Protein AF-A0A355EYR4-F1 (afdb_monomer_lite)

Secondary structure (DSSP, 8-state):
--HHHHHHHHHHHHHHHHHHHHHHHHHHHHHHHHHHHHHHHHTT-HHHHHHHHHHHHHHHHHTT--HHHHHHHHHHHHHHHTT---HHHHHHHHHHHHHHTT-TTPPP-SSS-S-------

Structure (mmCIF, N/CA/C/O backbone):
data_AF-A0A355EYR4-F1
#
_entry.id   AF-A0A355EYR4-F1
#
loop_
_atom_site.group_PDB
_atom_site.id
_atom_site.type_symbol
_atom_site.label_atom_id
_atom_site.label_alt_id
_atom_site.label_comp_id
_atom_site.label_asym_id
_atom_site.label_entity_id
_atom_site.label_seq_id
_atom_site.pdbx_PDB_ins_code
_atom_site.Cartn_x
_atom_site.Cartn_y
_atom_site.Cartn_z
_atom_site.occupancy
_atom_site.B_iso_or_equiv
_atom_site.auth_seq_id
_atom_site.auth_comp_id
_atom_site.auth_asym_id
_atom_site.auth_atom_id
_atom_site.pdbx_PDB_model_num
ATOM 1 N N . MET A 1 1 ? 29.476 -10.188 -37.127 1.00 49.66 1 MET A N 1
ATOM 2 C CA . MET A 1 1 ? 28.074 -9.774 -36.881 1.00 49.66 1 MET A CA 1
ATOM 3 C C . MET A 1 1 ? 27.696 -10.024 -35.410 1.00 49.66 1 MET A C 1
ATOM 5 O O . MET A 1 1 ? 26.865 -10.876 -35.141 1.00 49.66 1 MET A O 1
ATOM 9 N N . ALA A 1 2 ? 28.332 -9.337 -34.447 1.00 58.78 2 ALA A N 1
ATOM 10 C CA . ALA A 1 2 ? 28.095 -9.543 -33.001 1.00 58.78 2 ALA A CA 1
ATOM 11 C C . ALA A 1 2 ? 27.621 -8.276 -32.254 1.00 58.78 2 ALA A C 1
ATOM 13 O O . ALA A 1 2 ? 27.168 -8.368 -31.119 1.00 58.78 2 ALA A O 1
ATOM 14 N N . GLN A 1 3 ? 27.675 -7.103 -32.895 1.00 59.00 3 GLN A N 1
ATOM 15 C CA . GLN A 1 3 ? 27.330 -5.817 -32.274 1.00 59.00 3 GLN A CA 1
ATOM 16 C C . GLN A 1 3 ? 25.820 -5.593 -32.081 1.00 59.00 3 GLN A C 1
ATOM 18 O O . GLN A 1 3 ? 25.442 -4.859 -31.179 1.00 59.00 3 GLN A O 1
ATOM 23 N N . GLY A 1 4 ? 24.952 -6.250 -32.862 1.00 70.31 4 GLY A N 1
ATOM 24 C CA . GLY A 1 4 ? 23.495 -6.072 -32.744 1.00 70.31 4 GLY A CA 1
ATOM 25 C C . GLY A 1 4 ? 22.895 -6.643 -31.452 1.00 70.31 4 GLY A C 1
ATOM 26 O O . GLY A 1 4 ? 22.079 -5.988 -30.819 1.00 70.31 4 GLY A O 1
ATOM 27 N N . LYS A 1 5 ? 23.355 -7.822 -31.008 1.00 70.31 5 LYS A N 1
ATOM 28 C CA . LYS A 1 5 ? 22.815 -8.505 -29.814 1.00 70.31 5 LYS A CA 1
ATOM 29 C C . LYS A 1 5 ? 23.206 -7.836 -28.495 1.00 70.31 5 LYS A C 1
ATOM 31 O O . LYS A 1 5 ? 22.480 -7.936 -27.516 1.00 70.31 5 LYS A O 1
ATOM 36 N N . LEU A 1 6 ? 24.367 -7.179 -28.467 1.00 75.00 6 LEU A N 1
ATOM 37 C CA . LEU A 1 6 ? 24.834 -6.450 -27.288 1.00 75.00 6 LEU A CA 1
ATOM 38 C C . LEU A 1 6 ? 24.035 -5.162 -27.071 1.00 75.00 6 LEU A C 1
ATOM 40 O O . LEU A 1 6 ? 23.720 -4.846 -25.933 1.00 75.00 6 LEU A O 1
ATOM 44 N N . GLY A 1 7 ? 23.677 -4.449 -28.145 1.00 78.00 7 GLY A N 1
ATOM 45 C CA . GLY A 1 7 ? 22.838 -3.252 -28.043 1.00 78.00 7 GLY A CA 1
ATOM 46 C C . GLY A 1 7 ? 21.426 -3.559 -27.537 1.00 78.00 7 GLY A C 1
ATOM 47 O O . GLY A 1 7 ? 20.923 -2.848 -26.675 1.00 78.00 7 GLY A O 1
ATOM 48 N N . GLU A 1 8 ? 20.825 -4.649 -28.020 1.00 78.88 8 GLU A N 1
ATOM 49 C CA . GLU A 1 8 ? 19.500 -5.114 -27.581 1.00 78.88 8 GLU A CA 1
ATOM 50 C C . GLU A 1 8 ? 19.501 -5.515 -26.095 1.00 78.88 8 GLU A C 1
ATOM 52 O O . GLU A 1 8 ? 18.693 -5.014 -25.321 1.00 78.88 8 GLU A O 1
ATOM 57 N N . ALA A 1 9 ? 20.494 -6.298 -25.656 1.00 83.06 9 ALA A N 1
ATOM 58 C CA . ALA A 1 9 ? 20.615 -6.700 -24.254 1.00 83.06 9 ALA A CA 1
ATOM 59 C C . ALA A 1 9 ? 20.823 -5.517 -23.288 1.00 83.06 9 ALA A C 1
ATOM 61 O O . ALA A 1 9 ? 20.341 -5.560 -22.158 1.00 83.06 9 ALA A O 1
ATOM 62 N N . VAL A 1 10 ? 21.547 -4.471 -23.706 1.00 86.44 10 VAL A N 1
ATOM 63 C CA . VAL A 1 10 ? 21.736 -3.260 -22.889 1.00 86.44 10 VAL A CA 1
ATOM 64 C C . VAL A 1 10 ? 20.424 -2.493 -22.749 1.00 86.44 10 VAL A C 1
ATOM 66 O O . VAL A 1 10 ? 20.074 -2.123 -21.632 1.00 86.44 10 VAL A O 1
ATOM 69 N N . ALA A 1 11 ? 19.676 -2.312 -23.841 1.00 84.56 11 ALA A N 1
ATOM 70 C CA . ALA A 1 11 ? 18.385 -1.629 -23.803 1.00 84.56 11 ALA A CA 1
ATOM 71 C C . ALA A 1 11 ? 17.369 -2.366 -22.911 1.00 84.56 11 ALA A C 1
ATOM 73 O O . ALA A 1 11 ? 16.670 -1.734 -22.118 1.00 84.56 11 ALA A O 1
ATOM 74 N N . ASP A 1 12 ? 17.341 -3.700 -22.980 1.00 82.81 12 ASP A N 1
ATOM 75 C CA . ASP A 1 12 ? 16.498 -4.522 -22.108 1.00 82.81 12 ASP A CA 1
ATOM 76 C C . ASP A 1 12 ? 16.904 -4.383 -20.633 1.00 82.81 12 ASP A C 1
ATOM 78 O O . ASP A 1 12 ? 16.047 -4.226 -19.761 1.00 82.81 12 ASP A O 1
ATOM 82 N N . LEU A 1 13 ? 18.209 -4.388 -20.330 1.00 80.94 13 LEU A N 1
ATOM 83 C CA . LEU A 1 13 ? 18.697 -4.189 -18.962 1.00 80.94 13 LEU A CA 1
ATOM 84 C C . LEU A 1 13 ? 18.362 -2.796 -18.419 1.00 80.94 13 LEU A C 1
ATOM 86 O O . LEU A 1 13 ? 17.994 -2.679 -17.252 1.00 80.94 13 LEU A O 1
ATOM 90 N N . GLU A 1 14 ? 18.492 -1.749 -19.232 1.00 84.25 14 GLU A N 1
ATOM 91 C CA . GLU A 1 14 ? 18.151 -0.377 -18.846 1.00 84.25 14 GLU A CA 1
ATOM 92 C C . GLU A 1 14 ? 16.652 -0.227 -18.570 1.00 84.25 14 GLU A C 1
ATOM 94 O O . GLU A 1 14 ? 16.271 0.394 -17.575 1.00 84.25 14 GLU A O 1
ATOM 99 N N . ALA A 1 15 ? 15.804 -0.849 -19.396 1.00 84.50 15 ALA A N 1
ATOM 100 C CA . ALA A 1 15 ? 14.363 -0.889 -19.173 1.00 84.50 15 ALA A CA 1
ATOM 101 C C . ALA A 1 15 ? 14.028 -1.584 -17.844 1.00 84.50 15 ALA A C 1
ATOM 103 O O . ALA A 1 15 ? 13.324 -1.014 -17.008 1.00 84.50 15 ALA A O 1
ATOM 104 N N . VAL A 1 16 ? 14.608 -2.764 -17.599 1.00 86.62 16 VAL A N 1
ATOM 105 C CA . VAL A 1 16 ? 14.429 -3.503 -16.339 1.00 86.62 16 VAL A CA 1
ATOM 106 C C . VAL A 1 16 ? 14.943 -2.697 -15.141 1.00 86.62 16 VAL A C 1
ATOM 108 O O . VAL A 1 16 ? 14.277 -2.636 -14.110 1.00 86.62 16 VAL A O 1
ATOM 111 N N . ALA A 1 17 ? 16.098 -2.035 -15.253 1.00 79.88 17 ALA A N 1
ATOM 112 C CA . ALA A 1 17 ? 16.649 -1.207 -14.180 1.00 79.88 17 ALA A CA 1
ATOM 113 C C . ALA A 1 17 ? 15.748 -0.003 -13.857 1.00 79.88 17 ALA A C 1
ATOM 115 O O . ALA A 1 17 ? 15.508 0.289 -12.684 1.00 79.88 17 ALA A O 1
ATOM 116 N N . GLY A 1 18 ? 15.211 0.669 -14.880 1.00 83.06 18 GLY A N 1
ATOM 117 C CA . GLY A 1 18 ? 14.259 1.767 -14.706 1.00 83.06 18 GLY A CA 1
ATOM 118 C C . GLY A 1 18 ? 12.960 1.322 -14.029 1.00 83.06 18 GLY A C 1
ATOM 119 O O . GLY A 1 18 ? 12.462 2.005 -13.125 1.00 83.06 18 GLY A O 1
ATOM 120 N N . GLU A 1 19 ? 12.438 0.152 -14.405 1.00 83.25 19 GLU A N 1
ATOM 121 C CA . GLU A 1 19 ? 11.281 -0.458 -13.744 1.00 83.25 19 GLU A CA 1
ATOM 122 C C . GLU A 1 19 ? 11.581 -0.791 -12.277 1.00 83.25 19 GLU A C 1
ATOM 124 O O . GLU A 1 19 ? 10.801 -0.424 -11.400 1.00 83.25 19 GLU A O 1
ATOM 129 N N . LEU A 1 20 ? 12.736 -1.394 -11.977 1.00 80.88 20 LEU A N 1
ATOM 130 C CA . LEU A 1 20 ? 13.146 -1.714 -10.604 1.00 80.88 20 LEU A CA 1
ATOM 131 C C . LEU A 1 20 ? 13.265 -0.470 -9.714 1.00 80.88 20 LEU A C 1
ATOM 133 O O . LEU A 1 20 ? 12.809 -0.494 -8.570 1.00 80.88 20 LEU A O 1
ATOM 137 N N . VAL A 1 21 ? 13.840 0.623 -10.227 1.00 83.94 21 VAL A N 1
ATOM 138 C CA . VAL A 1 21 ? 13.932 1.900 -9.495 1.00 83.94 21 VAL A CA 1
ATOM 139 C C . VAL A 1 21 ? 12.545 2.464 -9.214 1.00 83.94 21 VAL A C 1
ATOM 141 O O . VAL A 1 21 ? 12.265 2.885 -8.093 1.00 83.94 21 VAL A O 1
ATOM 144 N N . THR A 1 22 ? 11.668 2.447 -10.217 1.00 84.81 22 THR A N 1
ATOM 145 C CA . THR A 1 22 ? 10.286 2.904 -10.057 1.00 84.81 22 THR A CA 1
ATOM 146 C C . THR A 1 22 ? 9.599 2.086 -8.966 1.00 84.81 22 THR A C 1
ATOM 148 O O . THR A 1 22 ? 9.138 2.655 -7.983 1.00 84.81 22 THR A O 1
ATOM 151 N N . LEU A 1 23 ? 9.650 0.754 -9.054 1.00 82.56 23 LEU A N 1
ATOM 152 C CA . LEU A 1 23 ? 9.079 -0.144 -8.052 1.00 82.56 23 LEU A CA 1
ATOM 153 C C . LEU A 1 23 ? 9.611 0.135 -6.641 1.00 82.56 23 LEU A C 1
ATOM 155 O O . LEU A 1 23 ? 8.815 0.190 -5.707 1.00 82.56 23 LEU A O 1
ATOM 159 N N . ALA A 1 24 ? 10.919 0.353 -6.471 1.00 82.88 24 ALA A N 1
ATOM 160 C CA . ALA A 1 24 ? 11.492 0.706 -5.171 1.00 82.88 24 ALA A CA 1
ATOM 161 C C . ALA A 1 24 ? 10.842 1.971 -4.583 1.00 82.88 24 ALA A C 1
ATOM 163 O O . ALA A 1 24 ? 10.441 1.965 -3.421 1.00 82.88 24 ALA A O 1
ATOM 164 N N . ILE A 1 25 ? 10.620 3.002 -5.406 1.00 88.75 25 ILE A N 1
ATOM 165 C CA . ILE A 1 25 ? 9.915 4.224 -4.994 1.00 88.75 25 ILE A CA 1
ATOM 166 C C . ILE A 1 25 ? 8.455 3.925 -4.610 1.00 88.75 25 ILE A C 1
ATOM 168 O O . ILE A 1 25 ? 7.968 4.480 -3.623 1.00 88.75 25 ILE A O 1
ATOM 172 N N . ALA A 1 26 ? 7.743 3.052 -5.338 1.00 89.38 26 ALA A N 1
ATOM 173 C CA . ALA A 1 26 ? 6.402 2.608 -4.933 1.00 89.38 26 ALA A CA 1
ATOM 174 C C . ALA A 1 26 ? 6.413 1.949 -3.551 1.00 89.38 26 ALA A C 1
ATOM 176 O O . ALA A 1 26 ? 5.596 2.312 -2.701 1.00 89.38 26 ALA A O 1
ATOM 177 N N . PHE A 1 27 ? 7.314 0.992 -3.323 1.00 89.94 27 PHE A N 1
ATOM 178 C CA . PHE A 1 27 ? 7.409 0.280 -2.049 1.00 89.94 27 PHE A CA 1
ATOM 179 C C . PHE A 1 27 ? 7.753 1.225 -0.895 1.00 89.94 27 PHE A C 1
ATOM 181 O O . PHE A 1 27 ? 7.076 1.182 0.132 1.00 89.94 27 PHE A O 1
ATOM 188 N N . ASP A 1 28 ? 8.706 2.139 -1.082 1.00 89.56 28 ASP A N 1
ATOM 189 C CA . ASP A 1 28 ? 9.071 3.136 -0.071 1.00 89.56 28 ASP A CA 1
ATOM 190 C C . ASP A 1 28 ? 7.903 4.085 0.249 1.00 89.56 28 ASP A C 1
ATOM 192 O O . ASP A 1 28 ? 7.615 4.368 1.417 1.00 89.56 28 ASP A O 1
ATOM 196 N N . ALA A 1 29 ? 7.168 4.536 -0.773 1.00 89.56 29 ALA A N 1
ATOM 197 C CA . ALA A 1 29 ? 5.986 5.374 -0.588 1.00 89.56 29 ALA A CA 1
ATOM 198 C C . ALA A 1 29 ? 4.866 4.635 0.163 1.00 89.56 29 ALA A C 1
ATOM 200 O O . ALA A 1 29 ? 4.236 5.206 1.059 1.00 89.56 29 ALA A O 1
ATOM 201 N N . ALA A 1 30 ? 4.629 3.361 -0.164 1.00 91.88 30 ALA A N 1
ATOM 202 C CA . ALA A 1 30 ? 3.663 2.528 0.547 1.00 91.88 30 ALA A CA 1
ATOM 203 C C . ALA A 1 30 ? 4.062 2.327 2.008 1.00 91.88 30 ALA A C 1
ATOM 205 O O . ALA A 1 30 ? 3.215 2.437 2.895 1.00 91.88 30 ALA A O 1
ATOM 206 N N . GLN A 1 31 ? 5.349 2.105 2.264 1.00 92.12 31 GLN A N 1
ATOM 207 C CA . GLN A 1 31 ? 5.894 1.948 3.604 1.00 92.12 31 GLN A CA 1
ATOM 208 C C . GLN A 1 31 ? 5.623 3.191 4.463 1.00 92.12 31 GLN A C 1
ATOM 210 O O . GLN A 1 31 ? 5.040 3.080 5.542 1.00 92.12 31 GLN A O 1
ATOM 215 N N . ALA A 1 32 ? 5.940 4.381 3.943 1.00 91.88 32 ALA A N 1
ATOM 216 C CA . ALA A 1 32 ? 5.668 5.646 4.623 1.00 91.88 32 ALA A CA 1
ATOM 217 C C . ALA A 1 32 ? 4.165 5.861 4.880 1.00 91.88 32 ALA A C 1
ATOM 219 O O . ALA A 1 32 ? 3.765 6.323 5.952 1.00 91.88 32 ALA A O 1
ATOM 220 N N . CYS A 1 33 ? 3.309 5.487 3.924 1.00 90.44 33 CYS A N 1
ATOM 221 C CA . CYS A 1 33 ? 1.860 5.565 4.099 1.00 90.44 33 CYS A CA 1
ATOM 222 C C . CYS A 1 33 ? 1.354 4.603 5.185 1.00 90.44 33 CYS A C 1
ATOM 224 O O . CYS A 1 33 ? 0.463 4.968 5.948 1.00 90.44 33 CYS A O 1
ATOM 226 N N . LEU A 1 34 ? 1.912 3.397 5.299 1.00 92.06 34 LEU A N 1
ATOM 227 C CA . LEU A 1 34 ? 1.519 2.435 6.334 1.00 92.06 34 LEU A CA 1
ATOM 228 C C . LEU A 1 34 ? 1.997 2.840 7.728 1.00 92.06 34 LEU A C 1
ATOM 230 O O . LEU A 1 34 ? 1.280 2.619 8.706 1.00 92.06 34 LEU A O 1
ATOM 234 N N . ASP A 1 35 ? 3.158 3.481 7.833 1.00 91.56 35 ASP A N 1
ATOM 235 C CA . ASP A 1 35 ? 3.618 4.067 9.092 1.00 91.56 35 ASP A CA 1
ATOM 236 C C . ASP A 1 35 ? 2.670 5.194 9.544 1.00 91.56 35 ASP A C 1
ATOM 238 O O . ASP A 1 35 ? 2.246 5.226 10.703 1.00 91.56 35 ASP A O 1
ATOM 242 N N . LEU A 1 36 ? 2.220 6.050 8.618 1.00 92.38 36 LEU A N 1
ATOM 243 C CA . LEU A 1 36 ? 1.192 7.061 8.897 1.00 92.38 36 LEU A CA 1
ATOM 244 C C . LEU A 1 36 ? -0.172 6.448 9.242 1.00 92.38 36 LEU A C 1
ATOM 246 O O . LEU A 1 36 ? -0.833 6.913 10.172 1.00 92.38 36 LEU A O 1
ATOM 250 N N . ALA A 1 37 ? -0.592 5.386 8.551 1.00 90.31 37 ALA A N 1
ATOM 251 C CA . ALA A 1 37 ? -1.848 4.697 8.840 1.00 90.31 37 ALA A CA 1
ATOM 252 C C . ALA A 1 37 ? -1.869 4.161 10.280 1.00 90.31 37 ALA A C 1
ATOM 254 O O . ALA A 1 37 ? -2.849 4.355 10.998 1.00 90.31 37 ALA A O 1
ATOM 255 N N . GLN A 1 38 ? -0.766 3.572 10.750 1.00 91.81 38 GLN A N 1
ATOM 256 C CA . GLN A 1 38 ? -0.628 3.124 12.139 1.00 91.81 38 GLN A CA 1
ATOM 257 C C . GLN A 1 38 ? -0.739 4.271 13.156 1.00 91.81 38 GLN A C 1
ATOM 259 O O . GLN A 1 38 ? -1.247 4.069 14.262 1.00 91.81 38 GLN A O 1
ATOM 264 N N . VAL A 1 39 ? -0.258 5.470 12.818 1.00 93.69 39 VAL A N 1
ATOM 265 C CA . VAL A 1 39 ? -0.421 6.664 13.662 1.00 93.69 39 VAL A CA 1
ATOM 266 C C . VAL A 1 39 ? -1.886 7.104 13.688 1.00 93.69 39 VAL A C 1
ATOM 268 O O . VAL A 1 39 ? -2.437 7.321 14.767 1.00 93.69 39 VAL A O 1
ATOM 271 N N . TYR A 1 40 ? -2.548 7.175 12.531 1.00 91.88 40 TYR A N 1
ATOM 272 C CA . TYR A 1 40 ? -3.953 7.582 12.444 1.00 91.88 40 TYR A CA 1
ATOM 273 C C . TYR A 1 40 ? -4.917 6.601 13.115 1.00 91.88 40 TYR A C 1
ATOM 275 O O . TYR A 1 40 ? -5.881 7.040 13.742 1.00 91.88 40 TYR A O 1
ATOM 283 N N . LEU A 1 41 ? -4.637 5.298 13.066 1.00 89.88 41 LEU A N 1
ATOM 284 C CA . LEU A 1 41 ? -5.419 4.282 13.774 1.00 89.88 41 LEU A CA 1
ATOM 285 C C . LEU A 1 41 ? -5.368 4.482 15.293 1.00 89.88 41 LEU A C 1
ATOM 287 O O . LEU A 1 41 ? -6.406 4.459 15.948 1.00 89.88 41 LEU A O 1
ATOM 291 N N . ARG A 1 42 ? -4.187 4.780 15.853 1.00 90.19 42 ARG A N 1
ATOM 292 C CA . ARG A 1 42 ? -4.040 5.097 17.288 1.00 90.19 42 ARG A CA 1
ATOM 293 C C . ARG A 1 42 ? -4.753 6.388 17.695 1.00 90.19 42 ARG A C 1
ATOM 295 O O . ARG A 1 42 ? -5.110 6.543 18.856 1.00 90.19 42 ARG A O 1
ATOM 302 N N . GLN A 1 43 ? -4.962 7.301 16.749 1.00 92.31 43 GLN A N 1
ATOM 303 C CA . GLN A 1 43 ? -5.681 8.561 16.955 1.00 92.31 43 GLN A CA 1
ATOM 304 C C . GLN A 1 43 ? -7.177 8.474 16.604 1.00 92.31 43 GLN A C 1
ATOM 306 O O . GLN A 1 43 ? -7.841 9.507 16.572 1.00 92.31 43 GLN A O 1
ATOM 311 N N . ALA A 1 44 ? -7.707 7.278 16.310 1.00 91.06 44 ALA A N 1
ATOM 312 C CA . ALA A 1 44 ? -9.093 7.067 15.882 1.00 91.06 44 ALA A CA 1
ATOM 313 C C . ALA A 1 44 ? -9.506 7.944 14.676 1.00 91.06 44 ALA A C 1
ATOM 315 O O . ALA A 1 44 ? -10.595 8.516 14.641 1.00 91.06 44 ALA A O 1
ATOM 316 N N . ARG A 1 45 ? -8.626 8.052 13.667 1.00 91.94 45 ARG A N 1
ATOM 317 C CA . ARG A 1 45 ? -8.843 8.816 12.423 1.00 91.94 45 ARG A CA 1
ATOM 318 C C . ARG A 1 45 ? -9.037 7.899 11.199 1.00 91.94 45 ARG A C 1
ATOM 320 O O . ARG A 1 45 ? -8.170 7.866 10.325 1.00 91.94 45 ARG A O 1
ATOM 327 N N . PRO A 1 46 ? -10.166 7.173 11.082 1.00 87.50 46 PRO A N 1
ATOM 328 C CA . PRO A 1 46 ? -10.373 6.185 10.016 1.00 87.50 46 PRO A CA 1
ATOM 329 C C . PRO A 1 46 ? -10.443 6.802 8.610 1.00 87.50 46 PRO A C 1
ATOM 331 O O . PRO A 1 46 ? -9.989 6.188 7.647 1.00 87.50 46 PRO A O 1
ATOM 334 N N . ALA A 1 47 ? -10.931 8.040 8.475 1.00 90.94 47 A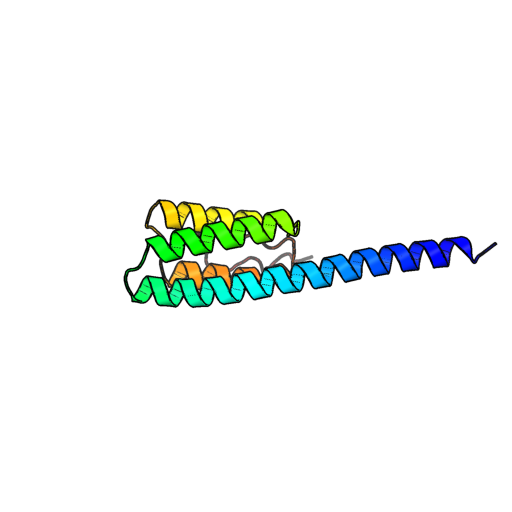LA A N 1
ATOM 335 C CA . ALA A 1 47 ? -11.004 8.732 7.184 1.00 90.94 47 ALA A CA 1
ATOM 336 C C . ALA A 1 47 ? -9.619 8.940 6.539 1.00 90.94 47 ALA A C 1
ATOM 338 O O . ALA A 1 47 ? -9.459 8.755 5.333 1.00 90.94 47 ALA A O 1
ATOM 339 N N . GLU A 1 48 ? -8.598 9.259 7.341 1.00 91.69 48 GLU A N 1
ATOM 340 C CA . GLU A 1 48 ? -7.228 9.405 6.835 1.00 91.69 48 GLU A CA 1
ATOM 341 C C . GLU A 1 48 ? -6.631 8.058 6.413 1.00 91.69 48 GLU A C 1
ATOM 343 O O . GLU A 1 48 ? -5.898 7.989 5.430 1.00 91.69 48 GLU A O 1
ATOM 348 N N . VAL A 1 49 ? -6.988 6.969 7.103 1.00 91.81 49 VAL A N 1
ATOM 349 C CA . VAL A 1 49 ? -6.554 5.609 6.746 1.00 91.81 49 VAL A CA 1
ATOM 350 C C . VAL A 1 49 ? -7.148 5.184 5.399 1.00 91.81 49 VAL A C 1
ATOM 352 O O . VAL A 1 49 ? -6.409 4.697 4.544 1.00 91.81 49 VAL A O 1
ATOM 355 N N . LYS A 1 50 ? -8.444 5.438 5.162 1.00 93.38 50 LYS A N 1
ATOM 356 C CA . LYS A 1 50 ? -9.116 5.189 3.867 1.00 93.38 50 LYS A CA 1
ATOM 357 C C . LYS A 1 50 ? -8.458 5.973 2.726 1.00 93.38 50 LYS A C 1
ATOM 359 O O . LYS A 1 50 ? -8.189 5.430 1.648 1.00 93.38 50 LYS A O 1
ATOM 364 N N . ARG A 1 51 ? -8.124 7.245 2.984 1.00 93.44 51 ARG A N 1
ATOM 365 C CA . ARG A 1 51 ? -7.412 8.104 2.027 1.00 93.44 51 ARG A CA 1
ATOM 366 C C . ARG A 1 51 ? -6.030 7.542 1.691 1.00 93.44 51 ARG A C 1
ATOM 368 O O . ARG A 1 51 ? -5.713 7.416 0.511 1.00 93.44 51 ARG A O 1
ATOM 375 N N . LEU A 1 52 ? -5.240 7.165 2.698 1.00 93.00 52 LEU A N 1
ATOM 376 C CA . LEU A 1 52 ? -3.919 6.563 2.494 1.00 93.00 52 LEU A CA 1
ATOM 377 C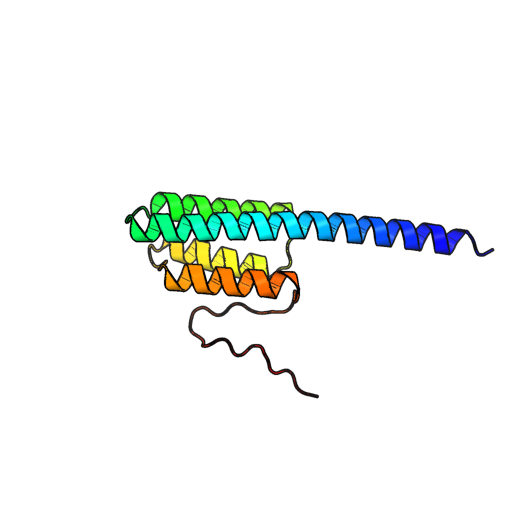 C . LEU A 1 52 ? -4.008 5.247 1.717 1.00 93.00 52 LEU A C 1
ATOM 379 O O . LEU A 1 52 ? -3.277 5.075 0.746 1.00 93.00 52 LEU A O 1
ATOM 383 N N . ALA A 1 53 ? -4.930 4.351 2.077 1.00 92.94 53 ALA A N 1
ATOM 384 C CA . ALA A 1 53 ? -5.112 3.083 1.372 1.00 92.94 53 ALA A CA 1
ATOM 385 C C . ALA A 1 53 ? -5.396 3.303 -0.124 1.00 92.94 53 ALA A C 1
ATOM 387 O O . ALA A 1 53 ? -4.758 2.694 -0.983 1.00 92.94 53 ALA A O 1
ATOM 388 N N . SER A 1 54 ? -6.277 4.254 -0.443 1.00 93.75 54 SER A N 1
ATOM 389 C CA . SER A 1 54 ? -6.592 4.626 -1.826 1.00 93.75 54 SER A CA 1
ATOM 390 C C . SER A 1 54 ? -5.386 5.207 -2.576 1.00 93.75 54 SER A C 1
ATOM 392 O O . SER A 1 54 ? -5.182 4.899 -3.752 1.00 93.75 54 SER A O 1
ATOM 394 N N . GLN A 1 55 ? -4.555 6.011 -1.903 1.00 92.75 55 GLN A N 1
ATOM 395 C CA . GLN A 1 55 ? -3.321 6.549 -2.483 1.00 92.75 55 GLN A CA 1
ATOM 396 C C . GLN A 1 55 ? -2.318 5.438 -2.818 1.00 92.75 55 GLN A C 1
ATOM 398 O O . GLN A 1 55 ? -1.777 5.436 -3.923 1.00 92.75 55 GLN A O 1
ATOM 403 N N . ILE A 1 56 ? -2.112 4.469 -1.920 1.00 93.25 56 ILE A N 1
ATOM 404 C CA . ILE A 1 56 ? -1.188 3.351 -2.165 1.00 93.25 56 ILE A CA 1
ATOM 405 C C . ILE A 1 56 ? -1.664 2.514 -3.363 1.00 93.25 56 ILE A C 1
ATOM 407 O O . ILE A 1 56 ? -0.861 2.202 -4.243 1.00 93.25 56 ILE A O 1
ATOM 411 N N . VAL A 1 57 ? -2.968 2.211 -3.464 1.00 94.06 57 VAL A N 1
ATOM 412 C CA . VAL A 1 57 ? -3.529 1.483 -4.623 1.00 94.06 57 VAL A CA 1
ATOM 413 C C . VAL A 1 57 ? -3.261 2.230 -5.930 1.00 94.06 57 VAL A C 1
ATOM 415 O O . VAL A 1 57 ? -2.855 1.617 -6.919 1.00 94.06 57 VAL A O 1
ATOM 418 N N . ALA A 1 58 ? -3.473 3.549 -5.953 1.00 91.44 58 ALA A N 1
ATOM 419 C CA . ALA A 1 58 ? -3.237 4.363 -7.143 1.00 91.44 58 ALA A CA 1
ATOM 420 C C . ALA A 1 58 ? -1.758 4.348 -7.567 1.00 91.44 58 ALA A C 1
ATOM 422 O O . ALA A 1 58 ? -1.468 4.152 -8.748 1.00 91.44 58 ALA A O 1
ATOM 423 N N . VAL A 1 59 ? -0.834 4.482 -6.608 1.00 90.25 59 VAL A N 1
ATOM 424 C CA . VAL A 1 59 ? 0.615 4.408 -6.855 1.00 90.25 59 VAL A CA 1
ATOM 425 C C . VAL A 1 59 ? 0.999 3.039 -7.418 1.00 90.25 59 VAL A C 1
ATOM 427 O O . VAL A 1 59 ? 1.661 2.968 -8.451 1.00 90.25 59 VAL A O 1
ATOM 430 N N . PHE A 1 60 ? 0.531 1.950 -6.804 1.00 92.00 60 PHE A N 1
ATOM 431 C CA . PHE A 1 60 ? 0.879 0.592 -7.229 1.00 92.00 60 PHE A CA 1
ATOM 432 C C . PHE A 1 60 ? 0.352 0.269 -8.630 1.00 92.00 60 PHE A C 1
ATOM 434 O O . PHE A 1 60 ? 1.058 -0.350 -9.426 1.00 92.00 60 PHE A O 1
ATOM 441 N N . ARG A 1 61 ? -0.857 0.737 -8.969 1.00 91.12 61 ARG A N 1
ATOM 442 C CA . ARG A 1 61 ? -1.409 0.613 -10.328 1.00 91.12 61 ARG A CA 1
ATOM 443 C C . ARG A 1 61 ? -0.598 1.402 -11.351 1.00 91.12 61 ARG A C 1
ATOM 445 O O . ARG A 1 61 ? -0.274 0.860 -12.404 1.00 91.12 61 ARG A O 1
ATOM 452 N N . ALA A 1 62 ? -0.279 2.661 -11.049 1.00 88.25 62 ALA A N 1
ATOM 453 C CA . ALA A 1 62 ? 0.463 3.533 -11.959 1.00 88.25 62 ALA A CA 1
ATOM 454 C C . ALA A 1 62 ? 1.866 2.987 -12.259 1.00 88.25 62 ALA A C 1
ATOM 456 O O . ALA A 1 62 ? 2.330 3.068 -13.393 1.00 88.25 62 ALA A O 1
ATOM 457 N N . GLN A 1 63 ? 2.506 2.383 -11.259 1.00 88.06 63 GLN A N 1
ATOM 458 C CA . GLN A 1 63 ? 3.859 1.843 -11.362 1.00 88.06 63 GLN A CA 1
ATOM 459 C C . GLN A 1 63 ? 3.912 0.362 -11.760 1.00 88.06 63 GLN A C 1
ATOM 461 O O . GLN A 1 63 ? 4.986 -0.229 -11.751 1.00 88.06 63 GLN A O 1
ATOM 466 N N . ARG A 1 64 ? 2.767 -0.242 -12.117 1.00 84.75 64 ARG A N 1
ATOM 467 C CA . ARG A 1 64 ? 2.656 -1.656 -12.520 1.00 84.75 64 ARG A CA 1
ATOM 468 C C . ARG A 1 64 ? 3.326 -2.614 -11.528 1.00 84.75 64 ARG A C 1
ATOM 470 O O . ARG A 1 64 ? 3.943 -3.600 -11.925 1.00 84.75 64 ARG A O 1
ATOM 477 N N . VAL A 1 65 ? 3.173 -2.328 -10.233 1.00 87.69 65 VAL A N 1
ATOM 478 C CA . VAL A 1 65 ? 3.632 -3.224 -9.169 1.00 87.69 65 VAL A CA 1
ATOM 479 C C . VAL A 1 65 ? 2.988 -4.596 -9.366 1.00 87.69 65 VAL A C 1
ATOM 481 O O . VAL A 1 65 ? 1.841 -4.704 -9.810 1.00 87.69 65 VAL A O 1
ATOM 484 N N . HIS A 1 66 ? 3.745 -5.648 -9.055 1.00 86.56 66 HIS A N 1
ATOM 485 C CA . HIS A 1 66 ? 3.312 -7.026 -9.239 1.00 86.56 66 HIS A CA 1
ATOM 486 C C . HIS A 1 66 ? 1.949 -7.306 -8.577 1.00 86.56 66 HIS A C 1
ATOM 488 O O . HIS A 1 66 ? 1.554 -6.700 -7.573 1.00 86.56 66 HIS A O 1
ATOM 494 N N . ARG A 1 67 ? 1.207 -8.233 -9.191 1.00 90.12 67 ARG A N 1
ATOM 495 C CA . ARG A 1 67 ? -0.222 -8.462 -8.940 1.00 90.12 67 ARG A CA 1
ATOM 496 C C . ARG A 1 67 ? -0.521 -8.767 -7.474 1.00 90.12 67 ARG A C 1
ATOM 498 O O . ARG A 1 67 ? -1.537 -8.313 -6.958 1.00 90.12 67 ARG A O 1
ATOM 505 N N . GLU A 1 68 ? 0.342 -9.532 -6.822 1.00 90.19 68 GLU A N 1
ATOM 506 C CA . GLU A 1 68 ? 0.201 -9.980 -5.441 1.00 90.19 68 GLU A CA 1
ATOM 507 C C . GLU A 1 68 ? 0.275 -8.803 -4.461 1.00 90.19 68 GLU A C 1
ATOM 509 O O . GLU A 1 68 ? -0.589 -8.675 -3.594 1.00 90.19 68 GLU A O 1
ATOM 514 N N . ALA A 1 69 ? 1.230 -7.887 -4.651 1.00 91.50 69 ALA A N 1
ATOM 515 C CA . ALA A 1 69 ? 1.336 -6.690 -3.824 1.00 91.50 69 ALA A CA 1
ATOM 516 C C . ALA A 1 69 ? 0.163 -5.733 -4.056 1.00 91.50 69 ALA A C 1
ATOM 518 O O . ALA A 1 69 ? -0.395 -5.204 -3.095 1.00 91.50 69 ALA A O 1
ATOM 519 N N . LEU A 1 70 ? -0.278 -5.561 -5.307 1.00 93.50 70 LEU A N 1
ATOM 520 C CA . LEU A 1 70 ? -1.485 -4.786 -5.593 1.00 93.50 70 LEU A CA 1
ATOM 521 C C . LEU A 1 70 ? -2.728 -5.405 -4.930 1.00 93.50 70 LEU A C 1
ATOM 523 O O . LEU A 1 70 ? -3.527 -4.680 -4.340 1.00 93.50 70 LEU A O 1
ATOM 527 N N . ALA A 1 71 ? -2.881 -6.730 -4.982 1.00 93.38 71 ALA A N 1
ATOM 528 C CA . ALA A 1 71 ? -3.989 -7.429 -4.337 1.00 93.38 71 ALA A CA 1
ATOM 529 C C . ALA A 1 71 ? -3.974 -7.243 -2.811 1.00 93.38 71 ALA A C 1
ATOM 531 O O . ALA A 1 71 ? -5.017 -6.970 -2.224 1.00 93.38 71 ALA A O 1
ATOM 532 N N . ALA A 1 72 ? -2.803 -7.314 -2.175 1.00 94.00 72 ALA A N 1
ATOM 533 C CA . ALA A 1 72 ? -2.657 -7.091 -0.738 1.00 94.00 72 ALA A CA 1
ATOM 534 C C . ALA A 1 72 ? -3.108 -5.686 -0.308 1.00 94.00 72 ALA A C 1
ATOM 536 O O . ALA A 1 72 ? -3.843 -5.534 0.669 1.00 94.00 72 ALA A O 1
ATOM 537 N N . VAL A 1 73 ? -2.711 -4.655 -1.061 1.00 94.00 73 VAL A N 1
ATOM 538 C CA . VAL A 1 73 ? -3.118 -3.271 -0.774 1.00 94.00 73 VAL A CA 1
ATOM 539 C C . VAL A 1 73 ? -4.617 -3.070 -1.031 1.00 94.00 73 VAL A C 1
ATOM 541 O O . VAL A 1 73 ? -5.265 -2.357 -0.267 1.00 94.00 73 VAL A O 1
ATOM 544 N N . ILE A 1 74 ? -5.198 -3.723 -2.045 1.00 95.06 74 ILE A N 1
ATOM 545 C CA . ILE A 1 74 ? -6.653 -3.698 -2.283 1.00 95.06 74 ILE A CA 1
ATOM 546 C C . ILE A 1 74 ? -7.409 -4.329 -1.107 1.00 95.06 74 ILE A C 1
ATOM 548 O O . ILE A 1 74 ? -8.350 -3.722 -0.607 1.00 95.06 74 ILE A O 1
ATOM 552 N N . LEU A 1 75 ? -6.969 -5.485 -0.600 1.00 94.12 75 LEU A N 1
ATOM 553 C CA . LEU A 1 75 ? -7.584 -6.116 0.576 1.00 94.12 75 LEU A CA 1
ATOM 554 C C . LEU A 1 75 ? -7.525 -5.206 1.811 1.00 94.12 75 LEU A C 1
ATOM 556 O O . LEU A 1 75 ? -8.484 -5.113 2.576 1.00 94.12 75 LEU A O 1
ATOM 560 N N . PHE A 1 76 ? -6.413 -4.495 1.998 1.00 93.69 76 PHE A N 1
ATOM 561 C CA . PHE A 1 76 ? -6.294 -3.504 3.064 1.00 93.69 76 PHE A CA 1
ATOM 562 C C . PHE A 1 76 ? -7.228 -2.306 2.862 1.00 93.69 76 PHE A C 1
ATOM 564 O O . PHE A 1 76 ? -7.835 -1.843 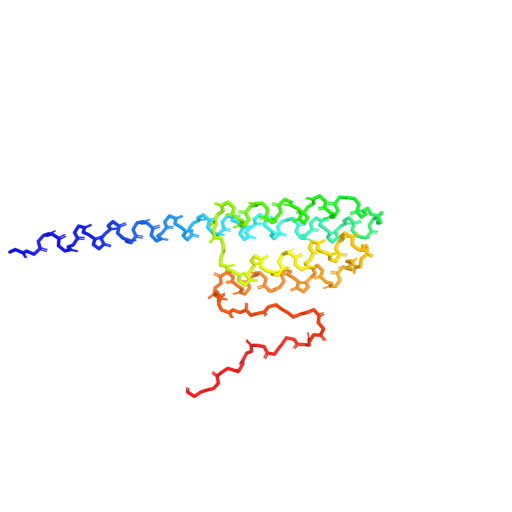3.825 1.00 93.69 76 PHE A O 1
ATOM 571 N N . GLN A 1 77 ? -7.383 -1.821 1.626 1.00 95.88 77 GLN A N 1
ATOM 572 C CA . GLN A 1 77 ? -8.347 -0.772 1.292 1.00 95.88 77 GLN A CA 1
ATOM 573 C C . GLN A 1 77 ? -9.780 -1.219 1.598 1.00 95.88 77 GLN A C 1
ATOM 575 O O . GLN A 1 77 ? -10.513 -0.485 2.250 1.00 95.88 77 GLN A O 1
ATOM 580 N N . GLU A 1 78 ? -10.172 -2.427 1.196 1.00 95.06 78 GLU A N 1
ATOM 581 C CA . GLU A 1 78 ? -11.497 -2.985 1.487 1.00 95.06 78 GLU A CA 1
ATOM 582 C C . GLU A 1 78 ? -11.748 -3.097 2.996 1.00 95.06 78 GLU A C 1
ATOM 584 O O . GLU A 1 78 ? -12.811 -2.705 3.483 1.00 95.06 78 GLU A O 1
ATOM 589 N N . ALA A 1 79 ? -10.756 -3.565 3.759 1.00 92.81 79 ALA A N 1
ATOM 590 C CA . ALA A 1 79 ? -10.832 -3.585 5.215 1.00 92.81 79 ALA A CA 1
ATOM 591 C C . ALA A 1 79 ? -10.947 -2.167 5.800 1.00 92.81 79 ALA A C 1
ATOM 593 O O . ALA A 1 79 ? -11.656 -1.974 6.789 1.00 92.81 79 ALA A O 1
ATOM 594 N N . ALA A 1 80 ? -10.265 -1.178 5.209 1.00 92.62 80 ALA A N 1
ATOM 595 C CA . ALA A 1 80 ? -10.330 0.210 5.653 1.00 92.62 80 ALA A CA 1
ATOM 596 C C . ALA A 1 80 ? -11.738 0.759 5.439 1.00 92.62 80 ALA A C 1
ATOM 598 O O . ALA A 1 80 ? -12.305 1.314 6.371 1.00 92.62 80 ALA A O 1
ATOM 599 N N . GLU A 1 81 ? -12.323 0.544 4.258 1.00 93.44 81 GLU A N 1
ATOM 600 C CA . GLU A 1 81 ? -13.687 0.967 3.919 1.00 93.44 81 GLU A CA 1
ATOM 601 C C . GLU A 1 81 ? -14.744 0.355 4.845 1.00 93.44 81 GLU A C 1
ATOM 603 O O . GLU A 1 81 ? -15.702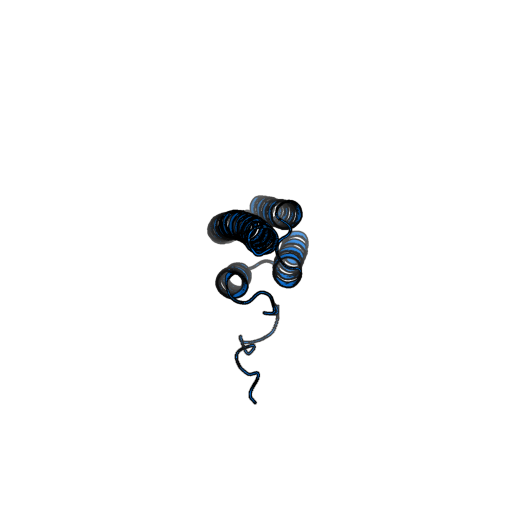 1.033 5.213 1.00 93.44 81 GLU A O 1
ATOM 608 N N . GLN A 1 82 ? -14.532 -0.887 5.285 1.00 93.25 82 GLN A N 1
ATOM 609 C CA . GLN A 1 82 ? -15.386 -1.585 6.253 1.00 93.25 82 GLN A CA 1
ATOM 610 C C . GLN A 1 82 ? -15.114 -1.196 7.719 1.00 93.25 82 GLN A C 1
ATOM 612 O O . GLN A 1 82 ? -15.705 -1.798 8.615 1.00 93.25 82 GLN A O 1
ATOM 617 N N . ASP A 1 83 ? -14.207 -0.246 7.975 1.00 89.00 83 ASP A N 1
ATOM 618 C CA . ASP A 1 83 ? -13.743 0.155 9.312 1.00 89.00 83 ASP A CA 1
ATOM 619 C C . ASP A 1 83 ? -13.205 -1.030 10.149 1.00 89.00 83 ASP A C 1
ATOM 621 O O . ASP A 1 83 ? -13.289 -1.054 11.376 1.00 89.00 83 ASP A O 1
ATOM 625 N N . ARG A 1 84 ? -12.621 -2.031 9.472 1.00 91.38 84 ARG A N 1
ATOM 626 C CA . ARG A 1 84 ? -12.033 -3.252 10.059 1.00 91.38 84 ARG A CA 1
ATOM 627 C C . ARG A 1 84 ? -10.509 -3.222 10.149 1.00 91.38 84 ARG A C 1
ATOM 629 O O . ARG A 1 84 ? -9.907 -4.186 10.617 1.00 91.38 84 ARG A O 1
ATOM 636 N N . VAL A 1 85 ? -9.864 -2.152 9.685 1.00 90.88 85 VAL A N 1
ATOM 637 C CA . VAL A 1 85 ? -8.405 -2.034 9.783 1.00 90.88 85 VAL A CA 1
ATOM 638 C C . VAL A 1 85 ? -7.988 -1.821 11.230 1.00 90.88 85 VAL A C 1
ATOM 640 O O . VAL A 1 85 ? -8.455 -0.906 11.905 1.00 90.88 85 VAL A O 1
ATOM 643 N N . THR A 1 86 ? -7.034 -2.636 11.668 1.00 91.00 86 THR A N 1
ATOM 644 C CA . THR A 1 86 ? -6.353 -2.488 12.952 1.00 91.00 86 THR A CA 1
ATOM 645 C C . THR A 1 86 ? -4.879 -2.144 12.748 1.00 91.00 86 THR A C 1
ATOM 647 O O . THR A 1 86 ? -4.337 -2.250 11.641 1.00 91.00 86 THR A O 1
ATOM 650 N N . VAL A 1 87 ? -4.209 -1.723 13.825 1.00 90.75 87 VAL A N 1
ATOM 651 C CA . VAL A 1 87 ? -2.764 -1.444 13.801 1.00 90.75 87 VAL A CA 1
ATOM 652 C C . VAL A 1 87 ? -1.985 -2.706 13.421 1.00 90.75 87 VAL A C 1
ATOM 654 O O . VAL A 1 87 ? -1.044 -2.630 12.636 1.00 90.75 87 VAL A O 1
ATOM 657 N N . GLU A 1 88 ? -2.412 -3.868 13.909 1.00 90.81 88 GLU A N 1
ATOM 658 C CA . GLU A 1 88 ? -1.808 -5.169 13.619 1.00 90.81 88 GLU A CA 1
ATOM 659 C C . GLU A 1 88 ? -1.941 -5.523 12.134 1.00 90.81 88 GLU A C 1
ATOM 661 O O . GLU A 1 88 ? -0.985 -6.009 11.533 1.00 90.81 88 GLU A O 1
ATOM 666 N N . LEU A 1 89 ? -3.091 -5.240 11.510 1.00 90.38 89 LEU A N 1
ATOM 667 C CA . LEU A 1 89 ? -3.271 -5.459 10.074 1.00 90.38 89 LEU A CA 1
ATOM 668 C C . LEU A 1 89 ? -2.356 -4.547 9.242 1.00 90.38 89 LEU A C 1
ATOM 670 O O . LEU A 1 89 ? -1.732 -5.007 8.285 1.00 90.38 89 LEU A O 1
ATOM 674 N N . ALA A 1 90 ? -2.223 -3.274 9.629 1.00 91.44 90 ALA A N 1
ATOM 675 C CA . ALA A 1 90 ? -1.299 -2.347 8.975 1.00 91.44 90 ALA A CA 1
ATOM 676 C C . ALA A 1 90 ? 0.168 -2.801 9.117 1.00 91.44 90 ALA A C 1
ATOM 678 O O . ALA A 1 90 ? 0.941 -2.708 8.162 1.00 91.44 90 ALA A O 1
ATOM 679 N N . GLN A 1 91 ? 0.545 -3.352 10.275 1.00 91.69 91 GLN A N 1
ATOM 680 C CA . GLN A 1 91 ? 1.870 -3.938 10.500 1.00 91.69 91 GLN A CA 1
ATOM 681 C C . GLN A 1 91 ? 2.101 -5.192 9.656 1.00 91.69 91 GLN A C 1
ATOM 683 O O . GLN A 1 91 ? 3.144 -5.300 9.016 1.00 91.69 91 GLN A O 1
ATOM 688 N N . LYS A 1 92 ? 1.122 -6.104 9.585 1.00 92.12 92 LYS A N 1
ATOM 689 C CA . LYS A 1 92 ? 1.196 -7.292 8.722 1.00 92.12 92 LYS A CA 1
ATOM 690 C C . LYS A 1 92 ? 1.414 -6.909 7.260 1.00 92.12 92 LYS A C 1
ATOM 692 O O . LYS A 1 92 ? 2.296 -7.471 6.613 1.00 92.12 92 LYS A O 1
ATOM 697 N N . LEU A 1 93 ? 0.653 -5.939 6.746 1.00 93.69 93 LEU A N 1
ATOM 698 C CA . LEU A 1 93 ? 0.824 -5.466 5.371 1.00 93.69 93 LEU A CA 1
ATOM 699 C C . LEU A 1 93 ? 2.205 -4.826 5.164 1.00 93.69 93 LEU A C 1
ATOM 701 O O . LEU A 1 93 ? 2.858 -5.101 4.164 1.00 93.69 93 LEU A O 1
ATOM 705 N N . SER A 1 94 ? 2.675 -4.030 6.124 1.00 92.06 94 SER A N 1
ATOM 706 C CA . SER A 1 94 ? 4.004 -3.406 6.097 1.00 92.06 94 SER A CA 1
ATOM 707 C C . SER A 1 94 ? 5.131 -4.448 6.017 1.00 92.06 94 SER A C 1
ATOM 709 O O . SER A 1 94 ? 6.009 -4.367 5.157 1.00 92.06 94 SER A O 1
ATOM 711 N N . SER A 1 95 ? 5.078 -5.491 6.851 1.00 91.62 95 SER A N 1
ATOM 712 C CA . SER A 1 95 ? 6.033 -6.605 6.805 1.00 91.62 95 SER A CA 1
ATOM 713 C C . SER A 1 95 ? 5.950 -7.397 5.501 1.00 91.62 95 SER A C 1
ATOM 715 O O . SER A 1 95 ? 6.982 -7.777 4.945 1.00 91.62 95 SER A O 1
ATOM 717 N N . TYR A 1 96 ? 4.738 -7.628 4.995 1.00 92.44 96 TYR A N 1
ATOM 718 C CA . TYR A 1 96 ? 4.526 -8.304 3.722 1.00 92.44 96 TYR A CA 1
ATOM 719 C C . TYR A 1 96 ? 5.125 -7.517 2.549 1.00 92.44 96 TYR A C 1
ATOM 721 O O . TYR A 1 96 ? 5.877 -8.096 1.770 1.00 92.44 96 TYR A O 1
ATOM 729 N N . LEU A 1 97 ? 4.862 -6.209 2.438 1.00 90.88 97 LEU A N 1
ATOM 730 C CA . LEU A 1 97 ? 5.345 -5.392 1.319 1.00 90.88 97 LEU A CA 1
ATOM 731 C C . LEU A 1 97 ? 6.876 -5.319 1.263 1.00 90.88 97 LEU A C 1
ATOM 733 O O . LEU A 1 97 ? 7.442 -5.427 0.177 1.00 90.88 97 LEU A O 1
ATOM 737 N N . ARG A 1 98 ? 7.557 -5.250 2.417 1.00 89.94 98 ARG A N 1
ATOM 738 C CA . ARG A 1 98 ? 9.030 -5.342 2.474 1.00 89.94 98 ARG A CA 1
ATOM 739 C C . ARG A 1 98 ? 9.572 -6.642 1.885 1.00 89.94 98 ARG A C 1
ATOM 741 O O . ARG A 1 98 ? 10.635 -6.652 1.277 1.00 89.94 98 ARG A O 1
ATOM 748 N N . ARG A 1 99 ? 8.866 -7.757 2.083 1.00 88.62 99 ARG A N 1
ATOM 749 C CA . ARG A 1 99 ? 9.269 -9.058 1.529 1.00 88.62 99 ARG A CA 1
ATOM 750 C C . ARG A 1 99 ? 8.892 -9.172 0.057 1.00 88.62 99 ARG A C 1
ATOM 752 O O . ARG A 1 99 ? 9.705 -9.631 -0.740 1.00 88.62 99 ARG A O 1
ATOM 759 N N . ALA A 1 100 ? 7.697 -8.709 -0.297 1.00 88.69 100 ALA A N 1
ATOM 760 C CA . ALA A 1 100 ? 7.164 -8.697 -1.653 1.00 88.69 100 ALA A CA 1
ATOM 761 C C . ALA A 1 100 ? 8.066 -7.921 -2.630 1.00 88.69 100 ALA A C 1
ATOM 763 O O . ALA A 1 100 ? 8.272 -8.382 -3.750 1.00 88.69 100 ALA A O 1
ATOM 764 N N . GLN A 1 101 ? 8.708 -6.837 -2.172 1.00 85.62 101 GLN A N 1
ATOM 765 C CA . GLN A 1 101 ? 9.706 -6.079 -2.941 1.00 85.62 101 GLN A CA 1
ATOM 766 C C . GLN A 1 101 ? 10.826 -6.959 -3.523 1.00 85.62 101 GLN A C 1
ATOM 768 O O . GLN A 1 101 ? 11.318 -6.692 -4.618 1.00 85.62 101 GLN A O 1
ATOM 773 N N . HIS A 1 102 ? 11.221 -8.016 -2.809 1.00 84.12 102 HIS A N 1
ATOM 774 C CA . HIS A 1 102 ? 12.270 -8.947 -3.231 1.00 84.12 102 HIS A CA 1
ATOM 775 C C . HIS A 1 102 ? 11.727 -10.325 -3.651 1.00 84.12 102 HIS A C 1
ATOM 777 O O . HIS A 1 102 ? 12.486 -11.162 -4.137 1.00 84.12 102 HIS A O 1
ATOM 783 N N . GLN A 1 103 ? 10.428 -10.582 -3.457 1.00 83.94 103 GLN A N 1
ATOM 784 C CA . GLN A 1 103 ? 9.751 -11.852 -3.739 1.00 83.94 103 GLN A CA 1
ATOM 785 C C . GLN A 1 103 ? 8.373 -11.590 -4.374 1.00 83.94 103 GLN A C 1
ATOM 787 O O . GLN A 1 103 ? 7.354 -11.648 -3.680 1.00 83.94 103 GLN A O 1
ATOM 792 N N . PRO A 1 104 ? 8.313 -11.344 -5.697 1.00 77.31 104 PRO A N 1
ATOM 793 C CA . PRO A 1 104 ? 7.079 -10.940 -6.378 1.00 77.31 104 PRO A CA 1
ATOM 794 C C . PRO A 1 104 ? 5.926 -11.947 -6.238 1.00 77.31 104 PRO A C 1
ATOM 796 O O . PRO A 1 104 ? 4.762 -11.560 -6.232 1.00 77.31 104 PRO A O 1
ATOM 799 N N 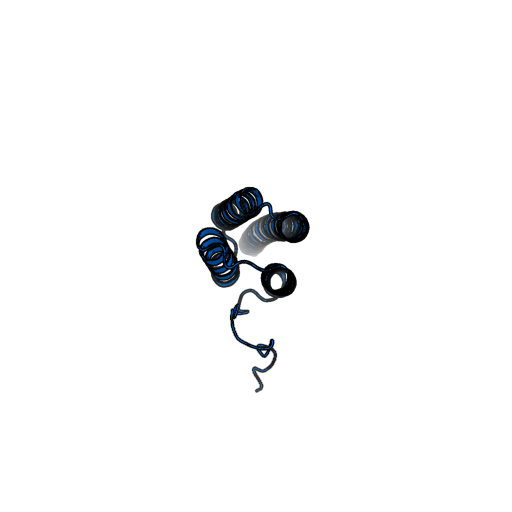. SER A 1 105 ? 6.249 -13.235 -6.082 1.00 79.62 105 SER A N 1
ATOM 800 C CA . SER A 1 105 ? 5.290 -14.343 -5.969 1.00 79.62 105 SER A CA 1
ATOM 801 C C . SER A 1 105 ? 4.703 -14.532 -4.560 1.00 79.62 105 SER A C 1
ATOM 803 O O . SER A 1 105 ? 3.896 -15.441 -4.351 1.00 79.62 105 SER A O 1
ATOM 805 N N . LEU A 1 106 ? 5.139 -13.740 -3.571 1.00 84.00 106 LEU A N 1
ATOM 806 C CA . LEU A 1 106 ? 4.700 -13.874 -2.183 1.00 84.00 106 LEU A CA 1
ATOM 807 C C . LEU A 1 106 ? 3.223 -13.482 -2.047 1.00 84.00 106 LEU A C 1
ATOM 809 O O . LEU A 1 106 ? 2.819 -12.404 -2.480 1.00 84.00 106 LEU A O 1
ATOM 813 N N . ARG A 1 107 ? 2.413 -14.322 -1.397 1.00 82.50 107 ARG A N 1
ATOM 814 C CA . ARG A 1 107 ? 0.979 -14.064 -1.182 1.00 82.50 107 ARG A CA 1
ATOM 815 C C . ARG A 1 107 ? 0.713 -13.412 0.170 1.00 82.50 107 ARG A C 1
ATOM 817 O O . ARG A 1 107 ? 1.359 -13.745 1.158 1.00 82.50 107 ARG A O 1
ATOM 824 N N . PHE A 1 108 ? -0.255 -12.501 0.196 1.00 84.56 108 PHE A N 1
ATOM 825 C CA . PHE A 1 108 ? -0.740 -11.870 1.420 1.00 84.56 108 PHE A CA 1
ATOM 826 C C . PHE A 1 108 ? -1.946 -12.630 1.981 1.00 84.56 108 PHE A C 1
ATOM 828 O O . PHE A 1 108 ? -2.856 -12.977 1.229 1.00 84.56 108 PHE A O 1
ATOM 835 N N . GLU A 1 109 ? -1.964 -12.857 3.294 1.00 78.06 109 GLU A N 1
ATOM 836 C CA . GLU A 1 109 ? -3.025 -13.582 3.999 1.00 78.06 109 GLU A CA 1
ATOM 837 C C . GLU A 1 109 ? -3.574 -12.737 5.157 1.00 78.06 109 GLU A C 1
ATOM 839 O O . GLU A 1 109 ? -2.816 -12.228 5.983 1.00 78.06 109 GLU A O 1
ATOM 844 N N . LEU A 1 110 ? -4.903 -12.594 5.229 1.00 64.88 110 LEU A N 1
ATOM 845 C CA . LEU A 1 110 ? -5.581 -11.802 6.266 1.00 64.88 110 LEU A CA 1
ATOM 846 C C . LEU A 1 110 ? -5.645 -12.542 7.624 1.00 64.88 110 LEU A C 1
ATOM 848 O O . LEU A 1 110 ? -5.478 -11.908 8.669 1.00 64.88 110 LEU A O 1
ATOM 852 N N . ASP A 1 111 ? -5.770 -13.879 7.607 1.00 59.62 111 ASP A N 1
ATOM 853 C CA . ASP A 1 111 ? -6.085 -14.710 8.787 1.00 59.62 111 ASP A CA 1
ATOM 854 C C . ASP A 1 111 ? -4.975 -15.699 9.229 1.00 59.62 111 ASP A C 1
ATOM 856 O O . ASP A 1 111 ? -5.142 -16.402 10.225 1.00 59.62 111 ASP A O 1
ATOM 860 N N . GLY A 1 112 ? -3.829 -15.770 8.539 1.00 47.34 112 GLY A N 1
ATOM 861 C CA . GLY A 1 112 ? -2.784 -16.782 8.791 1.00 47.34 112 GLY A CA 1
ATOM 862 C C . GLY A 1 112 ? -1.540 -16.266 9.539 1.00 47.34 112 GLY A C 1
ATOM 863 O O . GLY A 1 112 ? -1.168 -15.098 9.372 1.00 47.34 112 GLY A O 1
ATOM 864 N N . PRO A 1 113 ? -0.857 -17.094 10.363 1.00 40.59 113 PRO A N 1
ATOM 865 C CA . PRO A 1 113 ? 0.547 -16.869 10.687 1.00 40.59 113 PRO A CA 1
ATOM 866 C C . PRO A 1 113 ? 1.379 -17.044 9.413 1.00 40.59 113 PRO A C 1
ATOM 868 O O . PRO A 1 113 ? 1.155 -17.965 8.634 1.00 40.59 113 PRO A O 1
ATOM 871 N N . ASP A 1 114 ? 2.332 -16.141 9.225 1.00 46.91 114 ASP A N 1
ATOM 872 C CA . ASP A 1 114 ? 3.256 -16.077 8.097 1.00 46.91 114 ASP A CA 1
ATOM 873 C C . ASP A 1 114 ? 3.959 -17.424 7.823 1.00 46.91 114 ASP A C 1
ATOM 875 O O . ASP A 1 114 ? 4.971 -17.750 8.443 1.00 46.91 114 ASP A O 1
ATOM 879 N N . LEU A 1 115 ? 3.402 -18.231 6.913 1.00 45.22 115 LEU A N 1
ATOM 880 C CA . LEU A 1 115 ? 3.937 -19.538 6.508 1.00 45.22 115 LEU A CA 1
ATOM 881 C C . LEU A 1 115 ? 4.084 -19.671 4.986 1.00 45.22 115 LEU A C 1
ATOM 883 O O . LEU A 1 115 ? 3.897 -20.744 4.420 1.00 45.22 115 LEU A O 1
ATOM 887 N N . SER A 1 116 ? 4.520 -18.612 4.308 1.00 47.16 116 SER A N 1
ATOM 888 C CA . SER A 1 116 ? 5.015 -18.696 2.921 1.00 47.16 116 SER A CA 1
ATOM 889 C C . SER A 1 116 ? 6.550 -18.672 2.874 1.00 47.16 116 SER A C 1
ATOM 891 O O . SER A 1 116 ? 7.174 -17.887 2.166 1.00 47.16 116 SER A O 1
ATOM 893 N N . GLY A 1 117 ? 7.162 -19.553 3.674 1.00 44.75 117 GLY A N 1
ATOM 894 C CA . GLY A 1 117 ? 8.605 -19.823 3.712 1.00 44.75 117 GLY A CA 1
ATOM 895 C C . GLY A 1 117 ? 8.982 -21.275 3.395 1.00 44.75 117 GLY A C 1
ATOM 896 O O 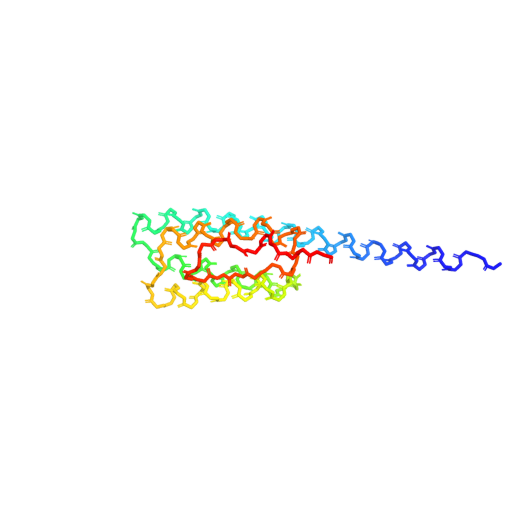. GLY A 1 117 ? 10.105 -21.685 3.671 1.00 44.75 117 GLY A O 1
ATOM 897 N N . VAL A 1 118 ? 8.066 -22.079 2.845 1.00 49.19 118 VAL A N 1
ATOM 898 C CA . VAL A 1 118 ? 8.362 -23.461 2.443 1.00 49.19 118 VAL A CA 1
ATOM 899 C C . VAL A 1 118 ? 7.764 -23.743 1.072 1.00 49.19 118 VAL A C 1
ATOM 901 O O . VAL A 1 118 ? 6.631 -24.195 0.958 1.00 49.19 118 VAL A O 1
ATOM 904 N N . GLN A 1 119 ? 8.580 -23.569 0.036 1.00 40.12 119 GLN A N 1
ATOM 905 C CA . GLN A 1 119 ? 8.562 -24.506 -1.079 1.00 40.12 119 GLN A CA 1
ATOM 906 C C . GLN A 1 119 ? 9.919 -25.216 -1.072 1.00 40.12 119 GLN A C 1
ATOM 908 O O . GLN A 1 119 ? 10.945 -24.660 -1.454 1.00 40.12 119 GLN A O 1
ATOM 913 N N . ARG A 1 120 ? 9.912 -26.426 -0.506 1.00 42.38 120 ARG A N 1
ATOM 914 C CA . ARG A 1 120 ? 10.982 -27.417 -0.620 1.00 42.38 120 ARG A CA 1
ATOM 915 C C . ARG A 1 120 ? 10.971 -28.022 -2.026 1.00 42.38 120 ARG A C 1
ATOM 917 O O . ARG A 1 120 ? 9.884 -28.291 -2.545 1.00 42.38 120 ARG A O 1
ATOM 924 N N . SER A 1 121 ? 12.169 -28.451 -2.427 1.00 43.72 121 SER A N 1
ATOM 925 C CA . SER A 1 121 ? 12.537 -29.489 -3.415 1.00 43.72 121 SER A CA 1
ATOM 926 C C . SER A 1 121 ? 12.949 -28.969 -4.781 1.00 43.72 121 SER A C 1
ATOM 928 O O . SER A 1 121 ? 12.080 -28.429 -5.493 1.00 43.72 121 SER A O 1
#

Radius of gyration: 17.41 Å; chains: 1; bounding box: 44×39×54 Å

Sequence (121 aa):
MAQGKLGEAVADLEAVAGELVTLAIAFDAAQACLDLAQVYLRQARPAEVKRLASQIVAVFRAQRVHREALAAVILFQEAAEQDRVTVELAQKLSSYLRRAQHQPSLRFELDGPDLSGVQRS

pLDDT: mean 83.78, std 14.12, range [40.12, 95.88]

Foldseek 3Di:
DPVVVVVVVVVVVVVVVVLLVLLVVLLVLLLVLLVVLLVCQVVVNLVSNLVSLVVSLVSCVVSVQAPQLNVLSVVSNVCSVVVNDDSVSSVLNSVQSVVCSVVVPDHRDPPDDPDPPDDDD